Protein AF-A0A7V4ABL9-F1 (afdb_monomer_lite)

Organism: NCBI:txid2052148

Sequence (124 aa):
MAPKNKIFILFIFLNSCIAFKAYFNTFYNAKKIFKETEESYIKNNYTLNQGIKQGYEKAIQKFLYVIKYYPSSPFLDDALYYLVISYIRIEEYEKAMRKFEEILRYASKSKFSSLAFLELSKEL

Radius of gyration: 18.15 Å; chains: 1; bounding box: 57×27×50 Å

Foldseek 3Di:
DDDPPVVVVVVVVVVCVVVVVVLVVLLVVLVVLLVVLVVVCVVVVVDDDPVSLVSLVSSLVSLVVSCVVPVVDPCVLVSLQSNLVSCVSNVVLVVNVVVLVVSCVVNVPDPRSPPSVVVSVVSD

pLDDT: mean 77.78, std 18.57, range [37.78, 98.62]

Secondary structure (DSSP, 8-state):
---THHHHHHHHHHHHHHHHHHHHHHHHHHHHHHHHHHHHHHHTTT---HHHHHHHHHHHHHHHHHHHH-TTSTTHHHHHHHHHH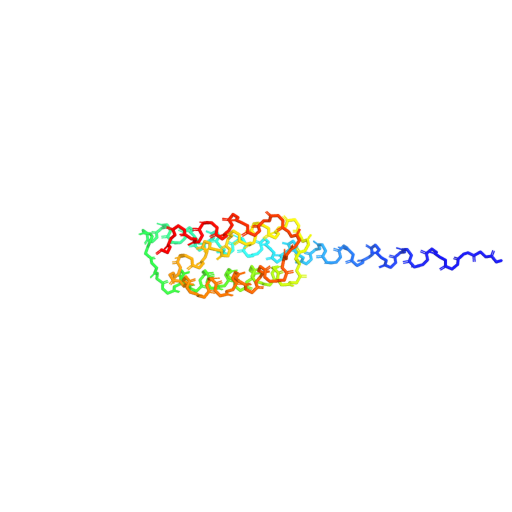HHHHTT-HHHHHHHHHHHHHH-TT-TTHHHHHHHHHH--

InterPro domains:
  IPR011990 Tetratricopeptide-like helical domain superfamily [G3DSA:1.25.40.10] (41-122)
  IPR011990 Tetratricopeptide-like helical domain superfamily [SSF48452] (35-110)
  IPR019734 Tetratricopeptide repeat [PS50005] (77-110)

Structure (mmCIF, N/CA/C/O backbone):
data_AF-A0A7V4ABL9-F1
#
_entry.id   AF-A0A7V4ABL9-F1
#
loop_
_atom_site.group_PDB
_atom_site.id
_atom_site.type_symbol
_atom_site.label_atom_id
_atom_site.label_alt_id
_atom_site.label_comp_id
_atom_site.label_asym_id
_atom_site.label_entity_id
_atom_site.label_seq_id
_atom_site.pdbx_PDB_ins_code
_atom_site.Cartn_x
_atom_site.Cartn_y
_atom_site.Cartn_z
_atom_site.occupancy
_atom_site.B_iso_or_equiv
_atom_site.auth_seq_id
_atom_site.auth_comp_id
_atom_site.auth_asym_id
_atom_site.auth_atom_id
_atom_site.pdbx_PDB_model_num
ATOM 1 N N . MET A 1 1 ? 44.877 3.717 -34.601 1.00 50.94 1 MET A N 1
ATOM 2 C CA . MET A 1 1 ? 43.720 2.813 -34.418 1.00 50.94 1 MET A CA 1
ATOM 3 C C . MET A 1 1 ? 43.659 2.446 -32.934 1.00 50.94 1 MET A C 1
ATOM 5 O O . MET A 1 1 ? 44.475 1.665 -32.477 1.00 50.94 1 MET A O 1
ATOM 9 N N . ALA A 1 2 ? 42.814 3.141 -32.165 1.00 43.34 2 ALA A N 1
ATOM 10 C CA . ALA A 1 2 ? 42.614 3.021 -30.710 1.00 43.34 2 ALA A CA 1
ATOM 11 C C . ALA A 1 2 ? 41.218 3.621 -30.376 1.00 43.34 2 ALA A C 1
ATOM 13 O O . ALA A 1 2 ? 40.648 4.305 -31.226 1.00 43.34 2 ALA A O 1
ATOM 14 N N . PRO A 1 3 ? 40.599 3.317 -29.225 1.00 47.91 3 PRO A N 1
ATOM 15 C CA . PRO A 1 3 ? 39.504 2.360 -29.116 1.00 47.91 3 PRO A CA 1
ATOM 16 C C . PRO A 1 3 ? 38.115 3.028 -29.119 1.00 47.91 3 PRO A C 1
ATOM 18 O O . PRO A 1 3 ? 37.800 3.828 -28.241 1.00 47.91 3 PRO A O 1
ATOM 21 N N . LYS A 1 4 ? 37.224 2.605 -30.028 1.00 53.47 4 LYS A N 1
ATOM 22 C CA . LYS A 1 4 ? 35.790 2.977 -30.021 1.00 53.47 4 LYS A CA 1
ATOM 23 C C . LYS A 1 4 ? 34.994 2.335 -28.863 1.00 53.47 4 LYS A C 1
ATOM 25 O O . LYS A 1 4 ? 33.827 2.651 -28.666 1.00 53.47 4 LYS A O 1
ATOM 30 N N . ASN A 1 5 ? 35.632 1.487 -28.050 1.00 53.53 5 ASN A N 1
ATOM 31 C CA . ASN A 1 5 ? 34.957 0.648 -27.052 1.00 53.53 5 ASN A CA 1
ATOM 32 C C . ASN A 1 5 ? 34.793 1.310 -25.669 1.00 53.53 5 ASN A C 1
ATOM 34 O O . ASN A 1 5 ? 34.036 0.805 -24.848 1.00 53.53 5 ASN A O 1
ATOM 38 N N . LYS A 1 6 ? 35.452 2.446 -25.389 1.00 45.88 6 LYS A N 1
ATOM 39 C CA . LYS A 1 6 ? 35.317 3.135 -24.084 1.00 45.88 6 LYS A CA 1
ATOM 40 C C . LYS A 1 6 ? 34.006 3.927 -23.950 1.00 45.88 6 LYS A C 1
ATOM 42 O O . LYS A 1 6 ? 33.471 4.038 -22.854 1.00 45.88 6 LYS A O 1
ATOM 47 N N . ILE A 1 7 ? 33.463 4.424 -25.063 1.00 52.47 7 ILE A N 1
ATOM 48 C CA . ILE A 1 7 ? 32.220 5.220 -25.095 1.00 52.47 7 ILE A CA 1
ATOM 49 C C . ILE A 1 7 ? 30.983 4.339 -24.851 1.00 52.47 7 ILE A C 1
ATOM 51 O O . ILE A 1 7 ? 30.051 4.762 -24.173 1.00 52.47 7 ILE A O 1
ATOM 55 N N . PHE A 1 8 ? 30.999 3.088 -25.323 1.00 48.38 8 PHE A N 1
ATOM 56 C CA . PHE A 1 8 ? 29.896 2.139 -25.130 1.00 48.38 8 PHE A CA 1
ATOM 57 C C . PHE A 1 8 ? 29.762 1.679 -23.668 1.00 48.38 8 PHE A C 1
ATOM 59 O O . PHE A 1 8 ? 28.656 1.535 -23.157 1.00 48.38 8 PHE A O 1
ATOM 66 N N . ILE A 1 9 ? 30.888 1.531 -22.959 1.00 51.38 9 ILE A N 1
ATOM 67 C CA . ILE A 1 9 ? 30.903 1.174 -21.532 1.00 51.38 9 ILE A CA 1
ATOM 68 C C . ILE A 1 9 ? 30.364 2.334 -20.677 1.00 51.38 9 ILE A C 1
ATOM 70 O O . ILE A 1 9 ? 29.620 2.098 -19.729 1.00 51.38 9 ILE A O 1
ATOM 74 N N . LEU A 1 10 ? 30.642 3.591 -21.042 1.00 39.38 10 LEU A N 1
ATOM 75 C CA . LEU A 1 10 ? 30.168 4.768 -20.302 1.00 39.38 10 LEU A CA 1
ATOM 76 C C . LEU A 1 10 ? 28.632 4.931 -20.355 1.00 39.38 10 LEU A C 1
ATOM 78 O O . LEU A 1 10 ? 28.019 5.315 -19.362 1.00 39.38 10 LEU A O 1
ATOM 82 N N . PHE A 1 11 ? 27.987 4.560 -21.467 1.00 44.16 11 PHE A N 1
ATOM 83 C CA . PHE A 1 11 ? 26.523 4.632 -21.618 1.00 44.16 11 PHE A CA 1
ATOM 84 C C . PHE A 1 11 ? 25.751 3.620 -20.752 1.00 44.16 11 PHE A C 1
ATOM 86 O O . PHE A 1 11 ? 24.612 3.883 -20.355 1.00 44.16 11 PHE A O 1
ATOM 93 N N . ILE A 1 12 ? 26.368 2.486 -20.413 1.00 49.72 12 ILE A N 1
ATOM 94 C CA . ILE A 1 12 ? 25.750 1.447 -19.573 1.00 49.72 12 ILE A CA 1
ATOM 95 C C . ILE A 1 12 ? 25.720 1.885 -18.095 1.00 49.72 12 ILE A C 1
ATOM 97 O O . ILE A 1 12 ? 24.760 1.590 -17.384 1.00 49.72 12 ILE A O 1
ATOM 101 N N . PHE A 1 13 ? 26.704 2.670 -17.641 1.00 43.19 13 PHE A N 1
ATOM 102 C CA . PHE A 1 13 ? 26.780 3.142 -16.250 1.00 43.19 13 PHE A CA 1
ATOM 103 C C . PHE A 1 13 ? 25.912 4.375 -15.939 1.00 43.19 13 PHE A C 1
ATOM 105 O O . PHE A 1 13 ? 25.508 4.544 -14.791 1.00 43.19 13 PHE A O 1
ATOM 112 N N . LEU A 1 14 ? 25.569 5.226 -16.918 1.00 37.78 14 LEU A N 1
ATOM 113 C CA . LEU A 1 14 ? 24.702 6.392 -16.660 1.00 37.78 14 LEU A CA 1
ATOM 114 C C . LEU A 1 14 ? 23.215 6.032 -16.503 1.00 37.78 14 LEU A C 1
ATOM 116 O O . LEU A 1 14 ? 22.498 6.698 -15.754 1.00 37.78 14 LEU A O 1
ATOM 120 N N . ASN A 1 15 ? 22.754 4.967 -17.163 1.00 48.28 15 ASN A N 1
ATOM 121 C CA . ASN A 1 15 ? 21.360 4.522 -17.069 1.00 48.28 15 ASN A CA 1
ATOM 122 C C . ASN A 1 15 ? 21.018 3.937 -15.690 1.00 48.28 15 ASN A C 1
ATOM 124 O O . ASN A 1 15 ? 19.880 4.058 -15.236 1.00 48.28 15 ASN A O 1
ATOM 128 N N . SER A 1 16 ? 21.999 3.355 -14.989 1.00 52.53 16 SER A N 1
ATOM 129 C CA . SER A 1 16 ? 21.765 2.758 -13.672 1.00 52.53 16 SER A CA 1
ATOM 130 C C . SER A 1 16 ? 21.482 3.814 -12.604 1.00 52.53 16 SER A C 1
ATOM 132 O O . SER A 1 16 ? 20.603 3.607 -11.779 1.00 52.53 16 SER A O 1
ATOM 134 N N . CYS A 1 17 ? 22.146 4.974 -12.635 1.00 50.38 17 CYS A N 1
ATOM 135 C CA . CYS A 1 17 ? 22.050 5.963 -11.558 1.00 50.38 17 CYS A CA 1
ATOM 136 C C . CYS A 1 17 ? 20.737 6.771 -11.593 1.00 50.38 17 CYS A C 1
ATOM 138 O O . CYS A 1 17 ? 20.159 7.066 -10.546 1.00 50.38 17 CYS A O 1
ATOM 140 N N . ILE A 1 18 ? 20.217 7.091 -12.785 1.00 54.44 18 ILE A N 1
ATOM 141 C CA . ILE A 1 18 ? 18.927 7.795 -12.936 1.00 54.44 18 ILE A CA 1
ATOM 142 C C . ILE A 1 18 ? 17.767 6.857 -12.581 1.00 54.44 18 ILE A C 1
ATOM 144 O O . ILE A 1 18 ? 16.888 7.235 -11.803 1.00 54.44 18 ILE A O 1
ATOM 148 N N . ALA A 1 19 ? 17.808 5.609 -13.060 1.00 52.16 19 ALA A N 1
ATOM 149 C CA . ALA A 1 19 ? 16.854 4.579 -12.658 1.00 52.16 19 ALA A CA 1
ATOM 150 C C . ALA A 1 19 ? 16.940 4.290 -11.145 1.00 52.16 19 ALA A C 1
ATOM 152 O O . ALA A 1 19 ? 15.908 4.181 -10.484 1.00 52.16 19 ALA A O 1
ATOM 153 N N . PHE A 1 20 ? 18.151 4.275 -10.570 1.00 58.19 20 PHE A N 1
ATOM 154 C CA . PHE A 1 20 ? 18.382 4.098 -9.133 1.00 58.19 20 PHE A CA 1
ATOM 155 C C . PHE A 1 20 ? 17.926 5.303 -8.276 1.00 58.19 20 PHE A C 1
ATOM 157 O O . PHE A 1 20 ? 17.594 5.160 -7.104 1.00 58.19 20 PHE A O 1
ATOM 164 N N . LYS A 1 21 ? 17.838 6.520 -8.811 1.00 61.66 21 LYS A N 1
ATOM 165 C CA . LYS A 1 21 ? 17.233 7.637 -8.056 1.00 61.66 21 LYS A CA 1
ATOM 166 C C . LYS A 1 21 ? 15.707 7.619 -8.140 1.00 61.66 21 LYS A C 1
ATOM 168 O O . LYS A 1 21 ? 15.031 7.839 -7.134 1.00 61.66 21 LYS A O 1
ATOM 173 N N . ALA A 1 22 ? 15.161 7.305 -9.313 1.00 62.28 22 ALA A N 1
ATOM 174 C CA . ALA A 1 22 ? 13.718 7.233 -9.524 1.00 62.28 22 ALA A CA 1
ATOM 175 C C . ALA A 1 22 ? 13.058 6.058 -8.770 1.00 62.28 22 ALA A C 1
ATOM 177 O O . ALA A 1 22 ? 11.993 6.250 -8.172 1.00 62.28 22 ALA A O 1
ATOM 178 N N . TYR A 1 23 ? 13.695 4.874 -8.725 1.00 68.12 23 TYR A N 1
ATOM 179 C CA . TYR A 1 23 ? 13.148 3.718 -7.992 1.00 68.12 23 TYR A CA 1
ATOM 180 C C . TYR A 1 23 ? 13.059 3.999 -6.487 1.00 68.12 23 TYR A C 1
ATOM 182 O O . TYR A 1 23 ? 12.024 3.741 -5.871 1.00 68.12 23 TYR A O 1
ATOM 190 N N . PHE A 1 24 ? 14.120 4.586 -5.918 1.00 74.44 24 PHE A N 1
ATOM 191 C CA . PHE A 1 24 ? 14.227 4.864 -4.494 1.00 74.44 24 PHE A CA 1
ATOM 192 C C . PHE A 1 24 ? 13.169 5.890 -4.109 1.00 74.44 24 PHE A C 1
ATOM 194 O O . PHE A 1 24 ? 12.366 5.661 -3.213 1.00 74.44 24 PHE A O 1
ATOM 201 N N . ASN A 1 25 ? 13.055 6.981 -4.866 1.00 82.19 25 ASN A N 1
ATOM 202 C CA . ASN A 1 25 ? 12.042 7.986 -4.570 1.00 82.19 25 ASN A CA 1
ATOM 203 C C . ASN A 1 25 ? 10.610 7.412 -4.629 1.00 82.19 25 ASN A C 1
ATOM 205 O O . ASN A 1 25 ? 9.787 7.702 -3.764 1.00 82.19 25 ASN A O 1
ATOM 209 N N . THR A 1 26 ? 10.317 6.539 -5.599 1.00 86.81 26 THR A N 1
ATOM 210 C CA . THR A 1 26 ? 8.963 5.986 -5.770 1.00 86.81 26 THR A CA 1
ATOM 211 C C . THR A 1 26 ? 8.586 5.005 -4.661 1.00 86.81 26 THR A C 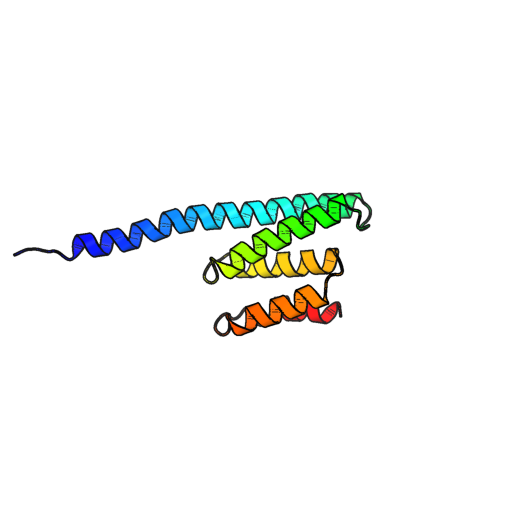1
ATOM 213 O O . THR A 1 26 ? 7.505 5.131 -4.082 1.00 86.81 26 THR A O 1
ATOM 216 N N . PHE A 1 27 ? 9.473 4.064 -4.320 1.00 92.50 27 PHE A N 1
ATOM 217 C CA . PHE A 1 27 ? 9.213 3.093 -3.256 1.00 92.50 27 PHE A CA 1
ATOM 218 C C . PHE A 1 27 ? 9.092 3.762 -1.883 1.00 92.50 27 PHE A C 1
ATOM 220 O O . PHE A 1 27 ? 8.135 3.501 -1.157 1.00 92.50 27 PHE A O 1
ATOM 227 N N . TYR A 1 28 ? 10.011 4.665 -1.526 1.00 93.25 28 TYR A N 1
ATOM 228 C CA . TYR A 1 28 ? 9.953 5.331 -0.221 1.00 93.25 28 TYR A CA 1
ATOM 229 C C . TYR A 1 28 ? 8.739 6.251 -0.106 1.00 93.25 28 TYR A C 1
ATOM 231 O O . TYR A 1 28 ? 8.144 6.338 0.966 1.00 93.25 28 TYR A O 1
ATOM 239 N N . ASN A 1 29 ? 8.315 6.880 -1.205 1.00 94.62 29 ASN A N 1
ATOM 240 C CA . ASN A 1 29 ? 7.064 7.626 -1.237 1.00 94.62 29 ASN A CA 1
ATOM 241 C C . ASN A 1 29 ? 5.844 6.709 -1.021 1.00 94.62 29 ASN A C 1
ATOM 243 O O . ASN A 1 29 ? 4.972 7.052 -0.227 1.00 94.62 29 ASN A O 1
ATOM 247 N N . ALA A 1 30 ? 5.810 5.531 -1.654 1.00 96.06 30 ALA A N 1
ATOM 248 C CA . ALA A 1 30 ? 4.756 4.534 -1.439 1.00 96.06 30 ALA A CA 1
ATOM 249 C C . ALA A 1 30 ? 4.714 4.051 0.021 1.00 96.06 30 ALA A C 1
ATOM 251 O O . ALA A 1 30 ? 3.666 4.084 0.662 1.00 96.06 30 ALA A O 1
ATOM 252 N N . LYS A 1 31 ? 5.876 3.683 0.574 1.00 96.69 31 LYS A N 1
ATOM 253 C CA . LYS A 1 31 ? 6.036 3.227 1.962 1.00 96.69 31 LYS A CA 1
ATOM 254 C C . LYS A 1 31 ? 5.678 4.313 2.974 1.00 96.69 31 LYS A C 1
ATOM 256 O O . LYS A 1 31 ? 5.109 3.998 4.013 1.00 96.69 31 LYS A O 1
ATOM 261 N N . LYS A 1 32 ? 5.970 5.581 2.674 1.00 97.44 32 LYS A N 1
ATOM 262 C CA . LYS A 1 32 ? 5.545 6.721 3.495 1.00 97.44 32 LYS A CA 1
ATOM 263 C C . LYS A 1 32 ? 4.019 6.839 3.533 1.00 97.44 32 LYS A C 1
ATOM 265 O O . LYS A 1 32 ? 3.462 6.860 4.622 1.00 97.44 32 LYS A O 1
ATOM 270 N N . ILE A 1 33 ? 3.361 6.831 2.371 1.00 98.06 33 ILE A N 1
ATOM 271 C CA . ILE A 1 33 ? 1.891 6.901 2.282 1.00 98.06 33 ILE A CA 1
ATOM 272 C C . ILE A 1 33 ? 1.249 5.733 3.030 1.00 98.06 33 ILE A C 1
ATOM 274 O O . ILE A 1 33 ? 0.310 5.941 3.793 1.00 98.06 33 ILE A O 1
ATOM 278 N N . PHE A 1 34 ? 1.775 4.519 2.847 1.00 98.31 34 PHE A N 1
ATOM 279 C CA . PHE A 1 34 ? 1.314 3.345 3.581 1.00 98.31 34 PHE A CA 1
ATOM 280 C C . PHE A 1 34 ? 1.409 3.557 5.095 1.00 98.31 34 PHE A C 1
ATOM 282 O O . PHE A 1 34 ? 0.419 3.370 5.786 1.00 98.31 34 PHE A O 1
ATOM 289 N N . LYS A 1 35 ? 2.569 3.988 5.608 1.00 98.44 35 LYS A N 1
ATOM 290 C CA . LYS A 1 35 ? 2.775 4.201 7.049 1.00 98.44 35 LYS A CA 1
ATOM 291 C C . LYS A 1 35 ? 1.832 5.254 7.627 1.00 98.44 35 LYS A C 1
ATOM 293 O O . LYS A 1 35 ? 1.187 4.984 8.628 1.00 98.44 35 LYS A O 1
ATOM 298 N N . GLU A 1 36 ? 1.701 6.404 6.970 1.00 98.50 36 GLU A N 1
ATOM 299 C CA . GLU A 1 36 ? 0.783 7.472 7.402 1.00 98.50 36 GLU A CA 1
ATOM 300 C C . GLU A 1 36 ? -0.683 6.999 7.391 1.00 98.50 36 GLU A C 1
ATOM 302 O O . GLU A 1 36 ? -1.483 7.355 8.262 1.00 98.50 36 GLU A O 1
ATOM 307 N N . THR A 1 37 ? -1.036 6.156 6.417 1.00 98.56 37 THR A N 1
ATOM 308 C CA . THR A 1 37 ? -2.369 5.551 6.331 1.00 98.56 37 THR A CA 1
ATOM 309 C C . THR A 1 37 ? -2.582 4.507 7.427 1.00 98.56 37 THR A C 1
ATOM 311 O O . THR A 1 37 ? -3.621 4.539 8.078 1.00 98.56 37 THR A O 1
ATOM 314 N N . GLU A 1 38 ? -1.611 3.626 7.677 1.00 98.44 38 GLU A N 1
ATOM 315 C CA . GLU A 1 38 ? -1.673 2.605 8.732 1.00 98.44 38 GLU A CA 1
ATOM 316 C C . GLU A 1 38 ? -1.761 3.256 10.118 1.00 98.44 38 GLU A C 1
ATOM 318 O O . GLU A 1 38 ? -2.568 2.843 10.944 1.00 98.44 38 GLU A O 1
ATOM 323 N N . GLU A 1 39 ? -1.008 4.329 10.363 1.00 98.62 39 GLU A N 1
ATOM 324 C CA . GLU A 1 39 ? -1.121 5.129 11.588 1.00 98.62 39 GLU A CA 1
ATOM 325 C C . GLU A 1 39 ? -2.528 5.715 11.747 1.00 98.62 39 GLU A C 1
ATOM 327 O O . GLU A 1 39 ? -3.115 5.650 12.829 1.00 98.62 39 GLU A O 1
ATOM 332 N N . SER A 1 40 ? -3.102 6.244 10.662 1.00 98.31 40 SER A N 1
ATOM 333 C CA . SER A 1 40 ? -4.479 6.750 10.657 1.00 98.31 40 SER A CA 1
ATOM 334 C C . SER A 1 40 ? -5.500 5.636 10.896 1.00 98.31 40 SER A C 1
ATOM 336 O O . SER A 1 40 ? -6.472 5.849 11.617 1.00 98.31 40 SER A O 1
ATOM 338 N N . TYR A 1 41 ? -5.271 4.446 10.341 1.00 98.38 41 TYR A N 1
ATOM 339 C CA . TYR A 1 41 ? -6.100 3.259 10.538 1.00 98.38 41 TYR A CA 1
ATOM 340 C C . TYR A 1 41 ? -6.083 2.778 11.988 1.00 98.38 41 TYR A C 1
ATOM 342 O O . TYR A 1 41 ? -7.144 2.598 12.588 1.00 98.38 41 TYR A O 1
ATOM 350 N N . ILE A 1 42 ? -4.896 2.671 12.586 1.00 98.00 42 ILE A N 1
ATOM 351 C CA . ILE A 1 42 ? -4.713 2.315 13.999 1.00 98.00 42 ILE A CA 1
ATOM 352 C C . ILE A 1 42 ? -5.372 3.363 14.901 1.00 98.00 42 ILE A C 1
ATOM 354 O O . ILE A 1 42 ? -6.135 3.015 15.801 1.00 98.00 42 ILE A O 1
ATOM 358 N N . LYS A 1 43 ? -5.141 4.656 14.638 1.00 98.06 43 LYS A N 1
ATOM 359 C CA . LYS A 1 43 ? -5.760 5.757 15.394 1.00 98.06 43 LYS A CA 1
ATOM 360 C C . LYS A 1 43 ? -7.286 5.766 15.270 1.00 98.06 43 LYS A C 1
ATOM 362 O O . LYS A 1 43 ? -7.970 6.221 16.182 1.00 98.06 43 LYS A O 1
ATOM 367 N N . ASN A 1 44 ? -7.814 5.253 14.161 1.00 97.50 44 ASN A N 1
ATOM 368 C CA . ASN A 1 44 ? -9.243 5.075 13.931 1.00 97.50 44 ASN A CA 1
ATOM 369 C C . ASN A 1 44 ? -9.754 3.701 14.406 1.00 97.50 44 ASN A C 1
ATOM 371 O O . ASN A 1 44 ? -10.742 3.204 13.872 1.00 97.50 44 ASN A O 1
ATOM 375 N N . ASN A 1 45 ? -9.084 3.073 15.382 1.00 97.44 45 ASN A N 1
ATOM 376 C CA . ASN A 1 45 ? -9.457 1.783 15.971 1.00 97.44 45 ASN A CA 1
ATOM 377 C C . ASN A 1 45 ? -9.664 0.676 14.927 1.00 97.44 45 ASN A C 1
ATOM 379 O O . ASN A 1 45 ? -10.647 -0.060 14.991 1.00 97.44 45 ASN A O 1
ATOM 383 N N . TYR A 1 46 ? -8.773 0.593 13.936 1.00 96.31 46 TYR A N 1
ATOM 384 C CA . TYR A 1 46 ? -8.853 -0.383 12.844 1.00 96.31 46 TYR A CA 1
ATOM 385 C C . TYR A 1 46 ? -10.169 -0.307 12.050 1.00 96.31 46 TYR A C 1
ATOM 387 O O . TYR A 1 46 ? -10.612 -1.286 11.461 1.00 96.31 46 TYR A O 1
ATOM 395 N N . THR A 1 47 ? -10.816 0.861 12.025 1.00 96.19 47 THR A N 1
ATOM 396 C CA . THR A 1 47 ? -12.029 1.086 11.234 1.00 96.19 47 THR A CA 1
ATOM 397 C C . THR A 1 47 ? -11.672 1.760 9.916 1.00 96.19 47 THR A C 1
ATOM 399 O O . THR A 1 47 ? -10.994 2.793 9.888 1.00 96.19 47 THR A O 1
ATOM 402 N N . LEU A 1 48 ? -12.164 1.214 8.806 1.00 96.81 48 LEU A N 1
ATOM 403 C CA . LEU A 1 48 ? -11.940 1.772 7.479 1.00 96.81 48 LEU A CA 1
ATOM 404 C C . LEU A 1 48 ? -12.899 2.942 7.208 1.00 96.81 48 LEU A C 1
ATOM 406 O O . LEU A 1 48 ? -14.075 2.748 6.916 1.00 96.81 48 LEU A O 1
ATOM 410 N N . ASN A 1 49 ? -12.395 4.175 7.277 1.00 96.56 49 ASN A N 1
ATOM 411 C CA . ASN A 1 49 ? -13.117 5.352 6.783 1.00 96.56 49 ASN A CA 1
ATOM 412 C C . ASN A 1 49 ? -12.658 5.730 5.363 1.00 96.56 49 ASN A C 1
ATOM 414 O O . ASN A 1 49 ? -11.667 5.205 4.850 1.00 96.56 49 ASN A O 1
ATOM 418 N N . GLN A 1 50 ? -13.360 6.670 4.724 1.00 97.50 50 GLN A N 1
ATOM 419 C CA . GLN A 1 50 ? -13.073 7.070 3.342 1.00 97.50 50 GLN A CA 1
ATOM 420 C C . GLN A 1 50 ? -11.632 7.571 3.143 1.00 97.50 50 GLN A C 1
ATOM 422 O O . GLN A 1 50 ? -10.998 7.221 2.149 1.00 97.50 50 GLN A O 1
ATOM 427 N N . GLY A 1 51 ? -11.100 8.365 4.077 1.00 97.94 51 GLY A N 1
ATOM 428 C CA . GLY A 1 51 ? -9.739 8.897 3.981 1.00 97.94 51 GLY A CA 1
ATOM 429 C C . GLY A 1 51 ? -8.676 7.805 4.100 1.00 97.94 51 GLY A C 1
ATOM 430 O O . GLY A 1 51 ? -7.725 7.786 3.318 1.00 97.94 51 GLY A O 1
ATOM 431 N N . ILE A 1 52 ? -8.872 6.856 5.018 1.00 98.50 52 ILE A N 1
ATOM 432 C CA . ILE A 1 52 ? -7.981 5.701 5.191 1.00 98.50 52 ILE A CA 1
ATOM 433 C C . ILE A 1 52 ? -8.018 4.814 3.941 1.00 98.50 52 ILE A C 1
ATOM 435 O O . ILE A 1 52 ? -6.965 4.464 3.407 1.00 98.50 52 ILE A O 1
ATOM 439 N N . LYS A 1 53 ? -9.215 4.521 3.413 1.00 98.00 53 LYS A N 1
ATOM 440 C CA . LYS A 1 53 ? -9.365 3.751 2.170 1.00 98.00 53 LYS A CA 1
ATOM 441 C C . LYS A 1 53 ? -8.605 4.401 1.013 1.00 98.00 53 LYS A C 1
ATOM 443 O O . LYS A 1 53 ? -7.797 3.742 0.363 1.00 98.00 53 LYS A O 1
ATOM 448 N N . GLN A 1 54 ? -8.784 5.707 0.813 1.00 98.31 54 GLN A N 1
ATOM 449 C CA . GLN A 1 54 ? -8.062 6.458 -0.219 1.00 98.31 54 GLN A CA 1
ATOM 450 C C . GLN A 1 54 ? -6.541 6.453 -0.007 1.00 98.31 54 GLN A C 1
ATOM 452 O O . GLN A 1 54 ? -5.780 6.479 -0.977 1.00 98.31 54 GLN A O 1
ATOM 457 N N . GLY A 1 55 ? -6.079 6.441 1.245 1.00 98.44 55 GLY A N 1
ATOM 458 C CA . GLY A 1 55 ? -4.662 6.316 1.584 1.00 98.44 55 GLY A CA 1
ATOM 459 C C . GLY A 1 55 ? -4.068 4.990 1.106 1.00 98.44 55 GLY A C 1
ATOM 460 O O . GLY A 1 55 ? -3.062 4.983 0.388 1.00 98.44 55 GLY A O 1
ATOM 461 N N . TYR A 1 56 ? -4.740 3.875 1.405 1.00 98.25 56 TYR A N 1
ATOM 462 C CA . TYR A 1 56 ? -4.308 2.550 0.958 1.00 98.25 56 TYR A CA 1
ATOM 463 C C . TYR A 1 56 ? -4.398 2.407 -0.561 1.00 98.25 56 TYR A C 1
ATOM 465 O O . TYR A 1 56 ? -3.457 1.909 -1.174 1.00 98.25 56 TYR A O 1
ATOM 473 N N . GLU A 1 57 ? -5.451 2.919 -1.203 1.00 97.12 57 GLU A N 1
ATOM 474 C CA . GLU A 1 57 ? -5.568 2.932 -2.670 1.00 97.12 57 GLU A CA 1
ATOM 475 C C . GLU A 1 57 ? -4.397 3.676 -3.336 1.00 97.12 57 GLU A C 1
ATOM 477 O O . GLU A 1 57 ? -3.830 3.205 -4.328 1.00 97.12 57 GLU A O 1
ATOM 482 N N . LYS A 1 58 ? -3.966 4.812 -2.770 1.00 97.75 58 LYS A N 1
ATOM 483 C CA . LYS A 1 58 ? -2.779 5.545 -3.248 1.00 97.75 58 LYS A CA 1
ATOM 484 C C . LYS A 1 58 ? -1.490 4.747 -3.047 1.00 97.75 58 LYS A C 1
ATOM 486 O O . LYS A 1 58 ? -0.627 4.762 -3.931 1.00 97.75 58 LYS A O 1
ATOM 491 N N . ALA A 1 59 ? -1.343 4.063 -1.911 1.00 97.75 59 ALA A N 1
ATOM 492 C CA . ALA A 1 59 ? -0.197 3.194 -1.653 1.00 97.75 59 ALA A CA 1
ATOM 493 C C . ALA A 1 59 ? -0.144 2.034 -2.664 1.00 97.75 59 ALA A C 1
ATOM 495 O O . ALA A 1 59 ? 0.888 1.836 -3.309 1.00 97.75 59 ALA A O 1
ATOM 496 N N . ILE A 1 60 ? -1.274 1.352 -2.887 1.00 95.56 60 ILE A N 1
ATOM 497 C CA . ILE A 1 60 ? -1.447 0.275 -3.875 1.00 95.56 60 ILE A CA 1
ATOM 498 C C . ILE A 1 60 ? -0.967 0.726 -5.253 1.00 95.56 60 ILE A C 1
ATOM 500 O O . ILE A 1 60 ? -0.106 0.076 -5.847 1.00 95.56 60 ILE A O 1
ATOM 504 N N . GLN A 1 61 ? -1.459 1.864 -5.751 1.00 94.69 61 GLN A N 1
ATOM 505 C CA . GLN A 1 61 ? -1.084 2.367 -7.078 1.00 94.69 61 GLN A CA 1
ATOM 506 C C . GLN A 1 61 ? 0.433 2.551 -7.225 1.00 94.69 61 GLN A C 1
ATOM 508 O O . GLN A 1 61 ? 1.011 2.203 -8.259 1.00 94.69 61 GLN A O 1
ATOM 513 N N . LYS A 1 62 ? 1.103 3.057 -6.185 1.00 94.81 62 LYS A N 1
ATOM 514 C CA . LYS A 1 62 ? 2.554 3.280 -6.211 1.00 94.81 62 LYS A CA 1
ATOM 515 C C . LYS A 1 62 ? 3.352 1.990 -6.070 1.00 94.81 62 LYS A C 1
ATOM 517 O O . LYS A 1 62 ? 4.348 1.836 -6.775 1.00 94.81 62 LYS A O 1
ATOM 522 N N . PHE A 1 63 ? 2.923 1.046 -5.235 1.00 93.00 63 PHE A N 1
ATOM 523 C CA . PHE A 1 63 ? 3.578 -0.262 -5.160 1.00 93.00 63 PHE A CA 1
ATOM 524 C C . PHE A 1 63 ? 3.432 -1.044 -6.465 1.00 93.00 63 PHE A C 1
ATOM 526 O O . PHE A 1 63 ? 4.414 -1.605 -6.948 1.00 93.00 63 PHE A O 1
ATOM 533 N N . LEU A 1 64 ? 2.262 -0.993 -7.109 1.00 90.75 64 LEU A N 1
ATOM 534 C CA . LEU A 1 64 ? 2.070 -1.573 -8.441 1.00 90.75 64 LEU A CA 1
ATOM 535 C C . LEU A 1 64 ? 2.997 -0.952 -9.485 1.00 90.75 64 LEU A C 1
ATOM 537 O O . LEU A 1 64 ? 3.519 -1.670 -10.337 1.00 90.75 64 LEU A O 1
ATOM 541 N N . TYR A 1 65 ? 3.242 0.358 -9.412 1.00 90.31 65 TYR A N 1
ATOM 542 C CA . TYR A 1 65 ? 4.232 1.009 -10.266 1.00 90.31 65 TYR A CA 1
ATOM 543 C C . TYR A 1 65 ? 5.640 0.448 -10.017 1.00 90.31 65 TYR A C 1
ATOM 545 O O . TYR A 1 65 ? 6.340 0.111 -10.971 1.00 90.31 65 TYR A O 1
ATOM 553 N N . VAL A 1 66 ? 6.042 0.292 -8.748 1.00 88.38 66 VAL A N 1
ATOM 554 C CA . VAL A 1 66 ? 7.348 -0.288 -8.393 1.00 88.38 66 VAL A CA 1
ATOM 555 C C . VAL A 1 66 ? 7.496 -1.699 -8.959 1.00 88.38 66 VAL A C 1
ATOM 557 O O . VAL A 1 66 ? 8.489 -1.985 -9.621 1.00 88.38 66 VAL A O 1
ATOM 560 N N . ILE A 1 67 ? 6.486 -2.547 -8.771 1.00 85.88 67 ILE A N 1
ATOM 561 C CA . ILE A 1 67 ? 6.494 -3.937 -9.243 1.00 85.88 67 ILE A CA 1
ATOM 562 C C . ILE A 1 67 ? 6.550 -4.003 -10.774 1.00 85.88 67 ILE A C 1
ATOM 564 O O . ILE A 1 67 ? 7.324 -4.778 -11.332 1.00 85.88 67 ILE A O 1
ATOM 568 N N . LYS A 1 68 ? 5.754 -3.178 -11.465 1.00 83.88 68 LYS A N 1
ATOM 569 C CA . LYS A 1 68 ? 5.656 -3.195 -12.930 1.00 83.88 68 LYS A CA 1
ATOM 570 C C . LYS A 1 68 ? 6.932 -2.704 -13.611 1.00 83.88 68 LYS A C 1
ATOM 572 O O . LYS A 1 68 ? 7.359 -3.294 -14.599 1.00 83.88 68 LYS A O 1
ATOM 577 N N . TYR A 1 69 ? 7.499 -1.602 -13.129 1.00 83.25 69 TYR A N 1
ATOM 578 C CA . TYR A 1 69 ? 8.595 -0.918 -13.8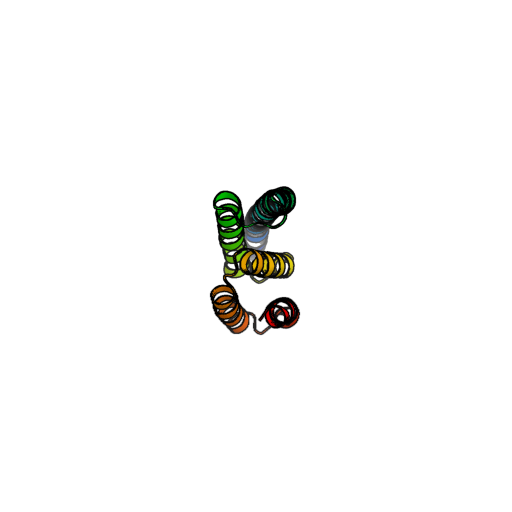20 1.00 83.25 69 TYR A CA 1
ATOM 579 C C . TYR A 1 69 ? 9.975 -1.248 -13.249 1.00 83.25 69 TYR A C 1
ATOM 581 O O . TYR A 1 69 ? 10.972 -1.063 -13.945 1.00 83.25 69 TYR A O 1
ATOM 589 N N . TYR A 1 70 ? 10.048 -1.773 -12.022 1.00 81.75 70 TYR A N 1
ATOM 590 C CA . TYR A 1 70 ? 11.305 -2.141 -11.367 1.00 81.75 70 TYR A CA 1
ATOM 591 C C . TYR A 1 70 ? 11.285 -3.574 -10.796 1.00 81.75 70 TYR A C 1
ATOM 593 O O . TYR A 1 70 ? 11.633 -3.773 -9.630 1.00 81.75 70 TYR A O 1
ATOM 601 N N . PRO A 1 71 ? 10.952 -4.599 -11.605 1.00 80.44 71 PRO A N 1
ATOM 602 C CA . PRO A 1 71 ? 10.826 -5.983 -11.139 1.00 80.44 71 PRO A CA 1
ATOM 603 C C . PRO A 1 71 ? 12.149 -6.631 -10.692 1.00 80.44 71 PRO A C 1
ATOM 605 O O . PRO A 1 71 ? 12.129 -7.700 -10.103 1.00 80.44 71 PRO A O 1
ATOM 608 N N . SER A 1 72 ? 13.305 -6.013 -10.952 1.00 79.50 72 SER A N 1
ATOM 609 C CA . SER A 1 72 ? 14.616 -6.486 -10.467 1.00 79.50 72 SER A CA 1
ATOM 610 C C . SER A 1 72 ? 15.150 -5.663 -9.287 1.00 79.50 72 SER A C 1
ATOM 612 O O . SER A 1 72 ? 16.323 -5.773 -8.933 1.00 79.50 72 SER A O 1
ATOM 614 N N . SER A 1 73 ? 14.327 -4.774 -8.721 1.00 81.19 73 SER A N 1
ATOM 615 C CA . SER A 1 73 ? 14.713 -3.916 -7.600 1.00 81.19 73 SER A CA 1
ATOM 616 C C . SER A 1 73 ? 14.863 -4.710 -6.297 1.00 81.19 73 SER A C 1
ATOM 618 O O . SER A 1 73 ? 14.041 -5.588 -6.039 1.00 81.19 73 SER A O 1
ATOM 620 N N . PRO A 1 74 ? 15.806 -4.334 -5.406 1.00 83.38 74 PRO A N 1
ATOM 621 C CA . PRO A 1 74 ? 15.860 -4.883 -4.049 1.00 83.38 74 PRO A CA 1
ATOM 622 C C . PRO A 1 74 ? 14.619 -4.553 -3.198 1.00 83.38 74 PRO A C 1
ATOM 624 O O . PRO A 1 74 ? 14.461 -5.117 -2.124 1.00 83.38 74 PRO A O 1
ATOM 627 N N . PHE A 1 75 ? 13.743 -3.644 -3.644 1.00 85.19 75 PHE A N 1
ATOM 628 C CA . PHE A 1 75 ? 12.495 -3.306 -2.951 1.00 85.19 75 PHE A CA 1
ATOM 629 C C . PHE A 1 75 ? 11.278 -4.065 -3.472 1.00 85.19 75 PHE A C 1
ATOM 631 O O . PHE A 1 75 ? 10.170 -3.780 -3.022 1.00 85.19 75 PHE A O 1
ATOM 638 N N . LEU A 1 76 ? 11.447 -4.981 -4.431 1.00 83.62 76 LEU A N 1
ATOM 639 C CA . LEU A 1 76 ? 10.319 -5.730 -4.979 1.00 83.62 76 LEU A CA 1
ATOM 640 C C . LEU A 1 76 ? 9.550 -6.457 -3.870 1.00 83.62 76 LEU A C 1
ATOM 642 O O . LEU A 1 76 ? 8.328 -6.355 -3.817 1.00 83.62 76 LEU A O 1
ATOM 646 N N . ASP A 1 77 ? 10.263 -7.141 -2.979 1.00 80.50 77 ASP A N 1
ATOM 647 C CA . ASP A 1 77 ? 9.647 -7.976 -1.946 1.00 80.50 77 ASP A CA 1
ATOM 648 C C . ASP A 1 77 ? 8.883 -7.130 -0.926 1.00 80.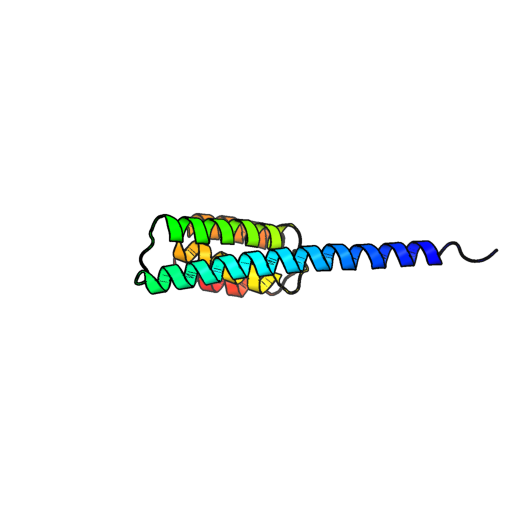50 77 ASP A C 1
ATOM 650 O O . ASP A 1 77 ? 7.720 -7.405 -0.638 1.00 80.50 77 ASP A O 1
ATOM 654 N N . ASP A 1 78 ? 9.487 -6.031 -0.466 1.00 88.19 78 ASP A N 1
ATOM 655 C CA . ASP A 1 78 ? 8.811 -5.046 0.378 1.00 88.19 78 ASP A CA 1
ATOM 656 C C . ASP A 1 78 ? 7.582 -4.453 -0.334 1.00 88.19 78 ASP A C 1
ATOM 658 O O . ASP A 1 78 ? 6.529 -4.281 0.279 1.00 88.19 78 ASP A O 1
ATOM 662 N N . ALA A 1 79 ? 7.695 -4.117 -1.624 1.00 90.75 79 ALA A N 1
ATOM 663 C CA . ALA A 1 79 ? 6.590 -3.543 -2.388 1.00 90.75 79 ALA A CA 1
ATOM 664 C C . ALA A 1 79 ? 5.429 -4.533 -2.533 1.00 90.75 79 ALA A C 1
ATOM 666 O O . ALA A 1 79 ? 4.275 -4.132 -2.386 1.00 90.75 79 ALA A O 1
ATOM 667 N N . LEU A 1 80 ? 5.721 -5.813 -2.779 1.00 85.94 80 LEU A N 1
ATOM 668 C CA . LEU A 1 80 ? 4.720 -6.879 -2.807 1.00 85.94 80 LEU A CA 1
ATOM 669 C C . LEU A 1 80 ? 4.072 -7.060 -1.437 1.00 85.94 80 LEU A C 1
ATOM 671 O O . LEU A 1 80 ? 2.849 -7.119 -1.361 1.00 85.94 80 LEU A O 1
ATOM 675 N N . TYR A 1 81 ? 4.864 -7.083 -0.365 1.00 85.38 81 TYR A N 1
ATOM 676 C CA . TYR A 1 81 ? 4.354 -7.190 0.998 1.00 85.38 81 TYR A CA 1
ATOM 677 C C . TYR A 1 81 ? 3.371 -6.059 1.322 1.00 85.38 81 TYR A C 1
ATOM 679 O O . TYR A 1 81 ? 2.209 -6.316 1.633 1.00 85.38 81 TYR A O 1
ATOM 687 N N . TYR A 1 82 ? 3.784 -4.797 1.177 1.00 92.88 82 TYR A N 1
ATOM 688 C CA . TYR A 1 82 ? 2.901 -3.669 1.486 1.00 92.88 82 TYR A CA 1
ATOM 689 C C . TYR A 1 82 ? 1.697 -3.580 0.544 1.00 92.88 82 TYR A C 1
ATOM 691 O O . TYR A 1 82 ? 0.640 -3.102 0.959 1.00 92.88 82 TYR A O 1
ATOM 699 N N . LEU A 1 83 ? 1.822 -4.057 -0.698 1.00 91.56 83 LEU A N 1
ATOM 700 C CA . LEU A 1 83 ? 0.691 -4.194 -1.612 1.00 91.56 83 LEU A CA 1
ATOM 701 C C . LEU A 1 83 ? -0.354 -5.178 -1.064 1.00 91.56 83 LEU A C 1
ATOM 703 O O . LEU A 1 83 ? -1.528 -4.814 -1.030 1.00 91.56 83 LEU A O 1
ATOM 707 N N . VAL A 1 84 ? 0.059 -6.377 -0.617 1.00 86.56 84 VAL A N 1
ATOM 708 C CA . VAL A 1 84 ? -0.848 -7.361 0.015 1.00 86.56 84 VAL A CA 1
ATOM 709 C C . VAL A 1 84 ? -1.559 -6.717 1.196 1.00 86.56 84 VAL A C 1
ATOM 711 O O . VAL A 1 84 ? -2.787 -6.698 1.231 1.00 86.56 84 VAL A O 1
ATOM 714 N N . ILE A 1 85 ? -0.792 -6.149 2.134 1.00 90.50 85 ILE A N 1
ATOM 715 C CA . ILE A 1 85 ? -1.359 -5.572 3.356 1.00 90.50 85 ILE A CA 1
ATOM 716 C C . ILE A 1 85 ? -2.352 -4.465 3.010 1.00 90.50 85 ILE A C 1
ATOM 718 O O . ILE A 1 85 ? -3.445 -4.437 3.560 1.00 90.50 85 ILE A O 1
ATOM 722 N N . SER A 1 86 ? -2.025 -3.597 2.052 1.00 95.38 86 SER A N 1
ATOM 723 C CA . SER A 1 86 ? -2.940 -2.531 1.636 1.00 95.38 86 SER A CA 1
ATOM 724 C C . SER A 1 86 ? -4.253 -3.082 1.081 1.00 95.38 86 SER A C 1
ATOM 726 O O . SER A 1 86 ? -5.304 -2.549 1.415 1.00 95.38 86 SER A O 1
ATOM 728 N N . TYR A 1 87 ? -4.213 -4.143 0.267 1.00 93.50 87 TYR A N 1
ATOM 729 C CA . TYR A 1 87 ? -5.429 -4.774 -0.249 1.00 93.50 87 TYR A CA 1
ATOM 730 C C . TYR A 1 87 ? -6.258 -5.456 0.843 1.00 93.50 87 TYR A C 1
ATOM 732 O O . TYR A 1 87 ? -7.479 -5.313 0.827 1.00 93.50 87 TYR A O 1
ATOM 740 N N . ILE A 1 88 ? -5.611 -6.148 1.790 1.00 89.50 88 ILE A N 1
ATOM 741 C CA . ILE A 1 88 ? -6.280 -6.749 2.956 1.00 89.50 88 ILE A CA 1
ATOM 742 C C . ILE A 1 88 ? -7.008 -5.663 3.751 1.00 89.50 88 ILE A C 1
ATOM 744 O O . ILE A 1 88 ? -8.176 -5.816 4.087 1.00 89.50 88 ILE A O 1
ATOM 748 N N . ARG A 1 89 ? -6.343 -4.531 4.014 1.00 93.88 89 ARG A N 1
ATOM 749 C CA . ARG A 1 89 ? -6.900 -3.421 4.806 1.00 93.88 89 ARG A CA 1
ATOM 750 C C . ARG A 1 89 ? -8.134 -2.772 4.185 1.00 93.88 89 ARG A C 1
ATOM 752 O O . ARG A 1 89 ? -8.927 -2.188 4.915 1.00 93.88 89 ARG A O 1
ATOM 759 N N . ILE A 1 90 ? -8.280 -2.837 2.862 1.00 95.75 90 ILE A N 1
ATOM 760 C CA . ILE A 1 90 ? -9.454 -2.311 2.151 1.00 95.75 90 ILE A CA 1
ATOM 761 C C . ILE A 1 90 ? -10.439 -3.405 1.724 1.00 95.75 90 ILE A C 1
ATOM 763 O O . ILE A 1 90 ? -11.353 -3.108 0.956 1.00 95.75 90 ILE A O 1
ATOM 767 N N . GLU A 1 91 ? -10.236 -4.639 2.196 1.00 91.56 91 GLU A N 1
ATOM 768 C CA . GLU A 1 91 ? -11.079 -5.812 1.929 1.00 91.56 91 GLU A CA 1
ATOM 769 C C . GLU A 1 91 ? -11.225 -6.143 0.429 1.00 91.56 91 GLU A C 1
ATOM 771 O O . GLU A 1 91 ? -12.191 -6.757 -0.022 1.00 91.56 91 GLU A O 1
ATOM 776 N N . GLU A 1 92 ? -10.241 -5.756 -0.389 1.00 88.25 92 GLU A N 1
ATOM 777 C CA . GLU A 1 92 ? -10.249 -5.984 -1.839 1.00 88.25 92 GLU A CA 1
ATOM 778 C C . GLU A 1 92 ? -9.466 -7.254 -2.227 1.00 88.25 92 GLU A C 1
ATOM 780 O O . GLU A 1 92 ? -8.626 -7.248 -3.134 1.00 88.25 92 GLU A O 1
ATOM 785 N N . TYR A 1 93 ? -9.757 -8.367 -1.550 1.00 82.06 93 TYR A N 1
ATOM 786 C CA . TYR A 1 93 ? -9.021 -9.633 -1.673 1.00 82.06 93 TYR A CA 1
ATOM 787 C C . TYR A 1 93 ? -9.025 -10.211 -3.091 1.00 82.06 93 TYR A C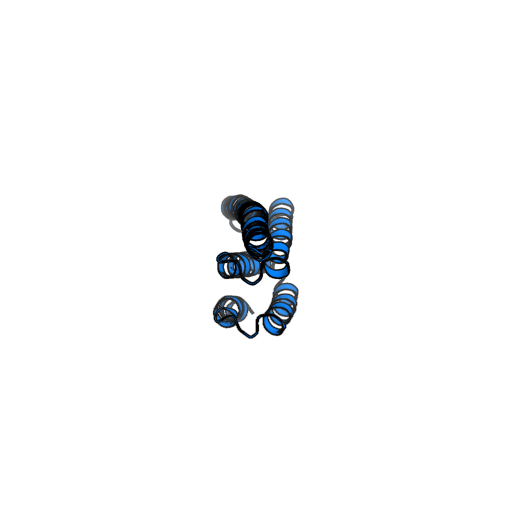 1
ATOM 789 O O . TYR A 1 93 ? -7.974 -10.579 -3.609 1.00 82.06 93 TYR A O 1
ATOM 797 N N . GLU A 1 94 ? -10.172 -10.223 -3.779 1.00 79.88 94 GLU A N 1
ATOM 798 C CA . GLU A 1 94 ? -10.246 -10.746 -5.151 1.00 79.88 94 GLU A CA 1
ATOM 799 C C . GLU A 1 94 ? -9.363 -9.961 -6.127 1.00 79.88 94 GLU A C 1
ATOM 801 O O . GLU A 1 94 ? -8.746 -10.518 -7.039 1.00 79.88 94 GLU A O 1
ATOM 806 N N . LYS A 1 95 ? -9.320 -8.633 -5.967 1.00 79.56 95 LYS A N 1
ATOM 807 C CA . LYS A 1 95 ? -8.464 -7.773 -6.789 1.00 79.56 95 LYS A CA 1
ATOM 808 C C . LYS A 1 95 ? -7.000 -8.038 -6.465 1.00 79.56 95 LYS A C 1
ATOM 810 O O . LYS A 1 95 ? -6.205 -8.126 -7.401 1.00 79.56 95 LYS A O 1
ATOM 815 N N . ALA A 1 96 ? -6.670 -8.228 -5.187 1.00 78.38 96 ALA A N 1
ATOM 816 C CA . ALA A 1 96 ? -5.345 -8.655 -4.765 1.00 78.38 96 ALA A CA 1
ATOM 817 C C . ALA A 1 96 ? -4.961 -9.969 -5.451 1.00 78.38 96 ALA A C 1
ATOM 819 O O . ALA A 1 96 ? -3.959 -9.997 -6.159 1.00 78.38 96 ALA A O 1
ATOM 820 N N . MET A 1 97 ? -5.786 -11.014 -5.337 1.00 73.75 97 MET A N 1
ATOM 821 C CA . MET A 1 97 ? -5.533 -12.334 -5.924 1.00 73.75 97 MET A CA 1
ATOM 822 C C . MET A 1 97 ? -5.307 -12.259 -7.431 1.00 73.75 97 MET A C 1
ATOM 824 O O . MET A 1 97 ? -4.256 -12.683 -7.907 1.00 73.75 97 MET A O 1
ATOM 828 N N . ARG A 1 98 ? -6.230 -11.638 -8.182 1.00 80.69 98 ARG A N 1
ATOM 829 C CA . ARG A 1 98 ? -6.081 -11.468 -9.639 1.00 80.69 98 ARG A CA 1
ATOM 830 C C . ARG A 1 98 ? -4.778 -10.753 -9.990 1.00 80.69 98 ARG A C 1
ATOM 832 O O . ARG A 1 98 ? -4.114 -11.107 -10.968 1.00 80.69 98 ARG A O 1
ATOM 839 N N . LYS A 1 99 ? -4.398 -9.749 -9.192 1.00 75.12 99 LYS A N 1
ATOM 840 C CA . LYS A 1 99 ? -3.173 -8.985 -9.422 1.00 75.12 99 LYS A CA 1
ATOM 841 C C . LYS A 1 99 ? -1.920 -9.775 -9.062 1.00 75.12 99 LYS A C 1
ATOM 843 O O . LYS A 1 99 ? -0.942 -9.699 -9.801 1.00 75.12 99 LYS A O 1
ATOM 848 N N . PHE A 1 100 ? -1.956 -10.559 -7.989 1.00 73.50 100 PHE A N 1
ATOM 849 C CA . PHE A 1 100 ? -0.886 -11.481 -7.630 1.00 73.50 100 PHE A CA 1
ATOM 850 C C . PHE A 1 100 ? -0.696 -12.533 -8.707 1.00 73.50 100 PHE A C 1
ATOM 852 O O . PHE A 1 100 ? 0.419 -12.685 -9.182 1.00 73.50 100 PHE A O 1
ATOM 859 N N . GLU A 1 101 ? -1.756 -13.181 -9.178 1.00 72.94 101 GLU A N 1
ATOM 860 C CA . GLU A 1 101 ? -1.661 -14.132 -10.286 1.00 72.94 101 GLU A CA 1
ATOM 861 C C . GLU A 1 101 ? -1.032 -13.510 -11.539 1.00 72.94 101 GLU A C 1
ATOM 863 O O . GLU A 1 101 ? -0.185 -14.129 -12.182 1.00 72.94 101 GLU A O 1
ATOM 868 N N . GLU A 1 102 ? -1.408 -12.275 -11.888 1.00 72.38 102 GLU A N 1
ATOM 869 C CA . GLU A 1 102 ? -0.779 -11.542 -12.988 1.00 72.38 102 GLU A CA 1
ATOM 870 C C . GLU A 1 102 ? 0.720 -11.347 -12.737 1.00 72.38 102 GLU A C 1
ATOM 872 O O . GLU A 1 102 ? 1.530 -11.696 -13.594 1.00 72.38 102 GLU A O 1
ATOM 877 N N . ILE A 1 103 ? 1.098 -10.848 -11.559 1.00 70.44 103 ILE A N 1
ATOM 878 C CA . ILE A 1 103 ? 2.498 -10.613 -11.187 1.00 70.44 103 ILE A CA 1
ATOM 879 C C . ILE A 1 103 ? 3.296 -11.924 -11.202 1.00 70.44 103 ILE A C 1
ATOM 881 O O . ILE A 1 103 ? 4.394 -11.958 -11.752 1.00 70.44 103 ILE A O 1
ATOM 885 N N . LEU A 1 104 ? 2.743 -13.010 -10.664 1.00 66.38 104 LEU A N 1
ATOM 886 C CA . LEU A 1 104 ? 3.370 -14.331 -10.591 1.00 66.38 104 LEU A CA 1
ATOM 887 C C . LEU A 1 104 ? 3.621 -14.939 -11.975 1.00 66.38 104 LEU A C 1
ATOM 889 O O . LEU A 1 104 ? 4.660 -15.567 -12.188 1.00 66.38 104 LEU A O 1
ATOM 893 N N . ARG A 1 105 ? 2.725 -14.698 -12.942 1.00 65.25 105 ARG A N 1
ATOM 894 C CA . ARG A 1 105 ? 2.921 -15.121 -14.339 1.00 65.25 105 ARG A CA 1
ATOM 895 C C . ARG A 1 105 ? 4.133 -14.447 -14.991 1.00 65.25 105 ARG A C 1
ATOM 897 O O . ARG A 1 105 ? 4.817 -15.086 -15.787 1.00 65.25 105 ARG A O 1
ATOM 904 N N . TYR A 1 106 ? 4.436 -13.197 -14.634 1.00 59.22 106 TYR A N 1
ATOM 905 C CA . TYR A 1 106 ? 5.603 -12.467 -15.153 1.00 59.22 106 TYR A CA 1
ATOM 906 C C . TYR A 1 106 ? 6.870 -12.644 -14.299 1.00 59.22 106 TYR A C 1
ATOM 908 O O . TYR A 1 106 ? 7.981 -12.557 -14.820 1.00 59.22 106 TYR A O 1
ATOM 916 N N . ALA A 1 107 ? 6.726 -12.918 -13.001 1.00 55.81 107 ALA A N 1
ATOM 917 C CA . ALA A 1 107 ? 7.817 -12.988 -12.028 1.00 55.81 107 ALA A CA 1
ATOM 918 C C . ALA A 1 107 ? 8.396 -14.402 -11.818 1.00 55.81 107 ALA A C 1
ATOM 920 O O . ALA A 1 107 ? 9.105 -14.619 -10.837 1.00 55.81 107 ALA A O 1
ATOM 921 N N . SER A 1 108 ? 8.156 -15.351 -12.734 1.00 47.25 108 SER A N 1
ATOM 922 C CA . SER A 1 108 ? 8.450 -16.799 -12.620 1.00 47.25 108 SER A CA 1
ATOM 923 C C . SER A 1 108 ? 9.912 -17.216 -12.336 1.00 47.25 108 SER A C 1
ATOM 925 O O . SER A 1 108 ? 10.201 -18.405 -12.222 1.00 47.25 108 SER A O 1
ATOM 927 N N . LYS A 1 109 ? 10.845 -16.267 -12.169 1.00 51.81 109 LYS A N 1
ATOM 928 C CA . LYS A 1 109 ? 12.232 -16.500 -11.716 1.00 51.81 109 LYS A CA 1
ATOM 929 C C . LYS A 1 109 ? 12.573 -15.922 -10.336 1.00 51.81 109 LYS A C 1
ATOM 931 O O . LYS A 1 109 ? 13.680 -16.158 -9.857 1.00 51.81 109 LYS A O 1
ATOM 936 N N . SER A 1 110 ? 11.674 -15.177 -9.693 1.00 51.16 110 SER A N 1
ATOM 937 C CA . SER A 1 110 ? 11.916 -14.613 -8.362 1.00 51.16 110 SER A CA 1
ATOM 938 C C . SER A 1 110 ? 11.379 -15.541 -7.271 1.00 51.16 110 SER A C 1
ATOM 940 O O . SER A 1 110 ? 10.208 -15.911 -7.260 1.00 51.16 110 SER A O 1
ATOM 942 N N . LYS A 1 111 ? 12.243 -15.886 -6.315 1.00 50.47 111 LYS A N 1
ATOM 943 C CA . LYS A 1 111 ? 12.012 -16.794 -5.175 1.00 50.47 111 LYS A CA 1
ATOM 944 C C . LYS A 1 111 ? 10.893 -16.336 -4.207 1.00 50.47 111 LYS A C 1
ATOM 946 O O . LYS A 1 111 ? 10.609 -17.029 -3.237 1.00 50.47 111 LYS A O 1
ATOM 951 N N . PHE A 1 112 ? 10.271 -15.183 -4.459 1.00 57.09 112 PHE A N 1
ATOM 952 C CA . PHE A 1 112 ? 9.464 -14.412 -3.502 1.00 57.09 112 PHE A CA 1
ATOM 953 C C . PHE A 1 112 ? 7.953 -14.417 -3.758 1.00 57.09 112 PHE A C 1
ATOM 955 O O . PHE A 1 112 ? 7.171 -13.955 -2.931 1.00 57.09 112 PHE A O 1
ATOM 962 N N . SER A 1 113 ? 7.547 -15.050 -4.855 1.00 53.94 113 SER A N 1
ATOM 963 C CA . SER A 1 113 ? 6.178 -15.456 -5.183 1.00 53.94 113 SER A CA 1
ATOM 964 C C . SER A 1 113 ? 5.407 -16.065 -3.994 1.00 53.94 113 SER A C 1
ATOM 966 O O . SER A 1 113 ? 4.228 -15.788 -3.794 1.00 53.94 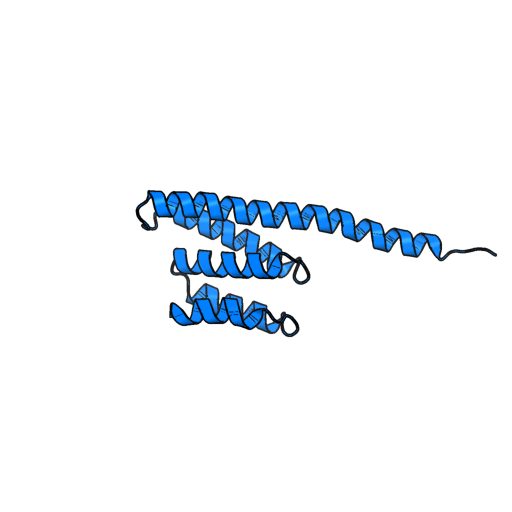113 SER A O 1
ATOM 968 N N . SER A 1 114 ? 6.086 -16.878 -3.181 1.00 56.28 114 SER A N 1
ATOM 969 C CA . SER A 1 114 ? 5.422 -17.772 -2.232 1.00 56.28 114 SER A CA 1
ATOM 970 C C . SER A 1 114 ? 4.986 -17.111 -0.921 1.00 56.28 114 SER A C 1
ATOM 972 O O . SER A 1 114 ? 3.967 -17.518 -0.384 1.00 56.28 114 SER A O 1
ATOM 974 N N . LEU A 1 115 ? 5.703 -16.107 -0.391 1.00 61.75 115 LEU A N 1
ATOM 975 C CA . LEU A 1 115 ? 5.395 -15.535 0.935 1.00 61.75 115 LEU A CA 1
ATOM 976 C C . LEU A 1 115 ? 4.205 -14.567 0.895 1.00 61.75 115 LEU A C 1
ATOM 978 O O . LEU A 1 115 ? 3.303 -14.671 1.718 1.00 61.75 115 LEU A O 1
ATOM 982 N N . ALA A 1 116 ? 4.183 -13.655 -0.081 1.00 59.16 116 ALA A N 1
ATOM 983 C CA . ALA A 1 116 ? 3.075 -12.716 -0.263 1.00 59.16 116 ALA A CA 1
ATOM 984 C C . ALA A 1 116 ? 1.769 -13.448 -0.623 1.00 59.16 116 ALA A C 1
ATOM 986 O O . ALA A 1 116 ? 0.706 -13.123 -0.100 1.00 59.16 116 ALA A O 1
ATOM 987 N N . PHE A 1 117 ? 1.868 -14.483 -1.465 1.00 62.12 117 PHE A N 1
ATOM 988 C CA . PHE A 1 117 ? 0.751 -15.372 -1.774 1.00 62.12 117 PHE A CA 1
ATOM 989 C C . PHE A 1 117 ? 0.269 -16.142 -0.537 1.00 62.12 117 PHE A C 1
ATOM 991 O O . PHE A 1 117 ? -0.932 -16.231 -0.305 1.00 62.12 117 PHE A O 1
ATOM 998 N N . LEU A 1 118 ? 1.198 -16.650 0.280 1.00 66.88 118 LEU A N 1
ATOM 999 C CA . LEU A 1 118 ? 0.870 -17.387 1.497 1.00 66.88 118 LEU A CA 1
ATOM 1000 C C . LEU A 1 118 ? 0.164 -16.504 2.534 1.00 66.88 118 LEU A C 1
ATOM 1002 O O . LEU A 1 118 ? -0.782 -16.968 3.160 1.00 66.88 118 LEU A O 1
ATOM 1006 N N . GLU A 1 119 ? 0.560 -15.239 2.685 1.00 66.75 119 GLU A N 1
ATOM 1007 C CA . GLU A 1 119 ? -0.129 -14.315 3.594 1.00 66.75 119 GLU A CA 1
ATOM 1008 C C . GLU A 1 119 ? -1.549 -13.993 3.116 1.00 66.75 119 GLU A C 1
ATOM 1010 O O . GLU A 1 119 ? -2.489 -14.081 3.897 1.00 66.75 119 GLU A O 1
ATOM 1015 N N . LEU A 1 120 ? -1.733 -13.734 1.815 1.00 64.88 120 LEU A N 1
ATOM 1016 C CA . LEU A 1 120 ? -3.066 -13.522 1.244 1.00 64.88 120 LEU A CA 1
ATOM 1017 C C . LEU A 1 120 ? -3.960 -14.767 1.383 1.00 64.88 120 LEU A C 1
ATOM 1019 O O . LEU A 1 120 ? -5.145 -14.634 1.659 1.00 64.88 120 LEU A O 1
ATOM 1023 N N . SER A 1 121 ? -3.400 -15.971 1.231 1.00 67.19 121 SER A N 1
ATOM 1024 C CA . SER A 1 121 ? -4.157 -17.226 1.344 1.00 67.19 121 SER A CA 1
ATOM 1025 C C . SER A 1 121 ? -4.650 -17.562 2.753 1.00 67.19 121 SER A C 1
ATOM 1027 O O . SER A 1 121 ? -5.501 -18.433 2.881 1.00 67.19 121 SER A O 1
ATOM 1029 N N . LYS A 1 122 ? -4.127 -16.912 3.801 1.00 72.75 122 LYS A N 1
ATOM 1030 C CA . LYS A 1 122 ? -4.602 -17.098 5.186 1.00 72.75 122 LYS A CA 1
ATOM 1031 C C . LYS A 1 122 ? -5.824 -16.245 5.525 1.00 72.75 122 LYS A C 1
ATOM 1033 O O . LYS A 1 122 ? -6.495 -16.532 6.507 1.00 72.75 122 LYS A O 1
ATOM 1038 N N . GLU A 1 123 ? -6.040 -15.175 4.766 1.00 68.75 123 GLU A N 1
ATOM 1039 C CA . GLU A 1 123 ? -7.088 -14.172 4.997 1.00 68.75 123 GLU A CA 1
ATOM 1040 C C . GLU A 1 123 ? -8.330 -14.415 4.116 1.00 68.75 123 GLU A C 1
ATOM 1042 O O . GLU A 1 123 ? -9.308 -13.677 4.215 1.00 68.75 123 GLU A O 1
ATOM 1047 N N . LEU A 1 124 ? -8.269 -15.428 3.240 1.00 59.31 124 LEU A N 1
ATOM 1048 C CA . LEU A 1 124 ? -9.378 -15.966 2.442 1.00 59.31 124 LEU A CA 1
ATOM 1049 C C . LEU A 1 124 ? -10.038 -17.134 3.180 1.00 59.31 124 LEU A C 1
ATOM 1051 O O . LEU A 1 124 ? -11.283 -17.227 3.111 1.00 59.31 124 LEU A O 1
#